Protein AF-A0A6V7HTA4-F1 (afdb_monomer_lite)

Structure (mmCIF, N/CA/C/O backbone):
data_AF-A0A6V7HTA4-F1
#
_entry.id   AF-A0A6V7HTA4-F1
#
loop_
_atom_site.group_PDB
_atom_site.id
_atom_site.type_symbol
_atom_site.label_atom_id
_atom_site.label_alt_id
_atom_site.label_comp_id
_atom_site.label_asym_id
_atom_site.label_entity_id
_atom_site.label_seq_id
_atom_site.pdbx_PDB_ins_code
_atom_site.Cartn_x
_atom_site.Cartn_y
_atom_site.Cartn_z
_atom_site.occupancy
_atom_site.B_iso_or_equiv
_atom_site.auth_seq_id
_atom_site.auth_comp_id
_atom_site.auth_asym_id
_atom_site.auth_atom_id
_atom_site.pdbx_PDB_model_num
ATOM 1 N N . GLY A 1 1 ? 41.353 13.834 -4.646 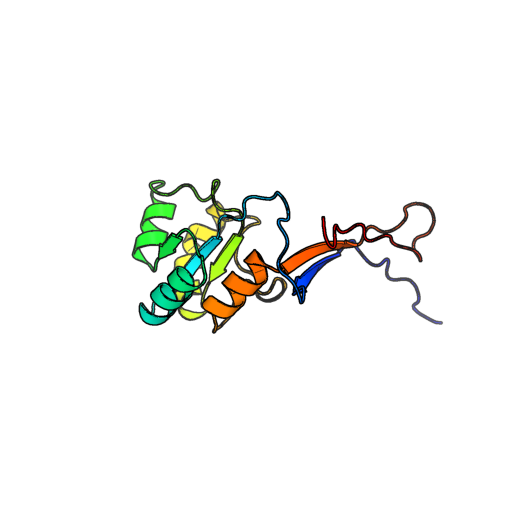1.00 34.53 1 GLY A N 1
ATOM 2 C CA . GLY A 1 1 ? 41.061 12.389 -4.702 1.00 34.53 1 GLY A CA 1
ATOM 3 C C . GLY A 1 1 ? 39.572 12.194 -4.878 1.00 34.53 1 GLY A C 1
ATOM 4 O O . GLY A 1 1 ? 38.827 12.509 -3.959 1.00 34.53 1 GLY A O 1
ATOM 5 N N . ALA A 1 2 ? 39.137 11.777 -6.068 1.00 38.72 2 ALA A N 1
ATOM 6 C CA . ALA A 1 2 ? 37.728 11.577 -6.399 1.00 38.72 2 ALA A CA 1
ATOM 7 C C . ALA A 1 2 ? 37.186 10.317 -5.700 1.00 38.72 2 ALA A C 1
ATOM 9 O O . ALA A 1 2 ? 37.732 9.227 -5.860 1.00 38.72 2 ALA A O 1
ATOM 10 N N . LYS A 1 3 ? 36.125 10.471 -4.898 1.00 45.03 3 LYS A N 1
ATOM 11 C CA . LYS A 1 3 ? 35.362 9.363 -4.301 1.00 45.03 3 LYS A CA 1
ATOM 12 C C . LYS A 1 3 ? 34.455 8.762 -5.376 1.00 45.03 3 LYS A C 1
ATOM 14 O O . LYS A 1 3 ? 33.272 9.085 -5.420 1.00 45.03 3 LYS A O 1
ATOM 19 N N . GLU A 1 4 ? 34.994 7.926 -6.255 1.00 49.03 4 GLU A N 1
ATOM 20 C CA . GLU A 1 4 ? 34.226 7.380 -7.377 1.00 49.03 4 GLU A CA 1
ATOM 21 C C . GLU A 1 4 ? 34.237 5.848 -7.376 1.00 49.03 4 GLU A C 1
ATOM 23 O O . GLU A 1 4 ? 35.245 5.217 -7.683 1.00 49.03 4 GLU A O 1
ATOM 28 N N . ASN A 1 5 ? 33.102 5.288 -6.938 1.00 45.50 5 ASN A N 1
ATOM 29 C CA . ASN A 1 5 ? 32.506 3.978 -7.256 1.00 45.50 5 ASN A CA 1
ATOM 30 C C . ASN A 1 5 ? 31.742 3.452 -6.036 1.00 45.50 5 ASN A C 1
ATOM 32 O O . ASN A 1 5 ? 32.107 2.458 -5.412 1.00 45.50 5 ASN A O 1
ATOM 36 N N . LYS A 1 6 ? 30.638 4.126 -5.695 1.00 45.78 6 LYS A N 1
ATOM 37 C CA . LYS A 1 6 ? 29.582 3.484 -4.912 1.00 45.78 6 LYS A CA 1
ATOM 38 C C . LYS A 1 6 ? 28.893 2.516 -5.873 1.00 45.78 6 LYS A C 1
ATOM 40 O O . LYS A 1 6 ? 28.195 2.961 -6.780 1.00 45.78 6 LYS A O 1
ATOM 45 N N . THR A 1 7 ? 29.170 1.221 -5.735 1.00 51.75 7 THR A N 1
ATOM 46 C CA . THR A 1 7 ? 28.455 0.145 -6.433 1.00 51.75 7 THR A CA 1
ATOM 47 C C . THR A 1 7 ? 26.959 0.410 -6.333 1.00 51.75 7 THR A C 1
ATOM 49 O O . THR A 1 7 ? 26.424 0.537 -5.232 1.00 51.75 7 THR A O 1
ATOM 52 N N . VAL A 1 8 ? 26.304 0.575 -7.480 1.00 57.66 8 VAL A N 1
ATOM 53 C CA . VAL A 1 8 ? 24.872 0.864 -7.527 1.00 57.66 8 VAL A CA 1
ATOM 54 C C . VAL A 1 8 ? 24.162 -0.430 -7.160 1.00 57.66 8 VAL A C 1
ATOM 56 O O . VAL A 1 8 ? 24.176 -1.364 -7.945 1.00 57.66 8 VAL A O 1
ATOM 59 N N . GLU A 1 9 ? 23.627 -0.548 -5.949 1.00 58.81 9 GLU A N 1
ATOM 60 C CA . GLU A 1 9 ? 22.912 -1.762 -5.546 1.00 58.81 9 GLU A CA 1
ATOM 61 C C . GLU A 1 9 ? 21.690 -2.000 -6.442 1.00 58.81 9 GLU A C 1
ATOM 63 O O . GLU A 1 9 ? 21.100 -1.055 -6.979 1.00 58.81 9 GLU A O 1
ATOM 68 N N . ALA A 1 10 ? 21.307 -3.271 -6.600 1.00 61.75 10 ALA A N 1
ATOM 69 C CA . ALA A 1 10 ? 20.118 -3.633 -7.357 1.00 61.75 10 ALA A CA 1
ATOM 70 C C . ALA A 1 10 ? 18.903 -2.897 -6.777 1.00 61.75 10 ALA A C 1
ATOM 72 O O . ALA A 1 10 ? 18.577 -3.040 -5.597 1.00 61.75 10 ALA A O 1
ATOM 73 N N . PHE A 1 11 ? 18.249 -2.081 -7.602 1.00 66.06 11 PHE A N 1
ATOM 74 C CA . PHE A 1 11 ? 17.100 -1.296 -7.180 1.00 66.06 11 PHE A CA 1
ATOM 75 C C . PHE A 1 11 ? 15.847 -1.742 -7.921 1.00 66.06 11 PHE A C 1
ATOM 77 O O . PHE A 1 11 ? 15.859 -2.013 -9.124 1.00 66.06 11 PHE A O 1
ATOM 84 N N . HIS A 1 12 ? 14.747 -1.781 -7.177 1.00 66.12 12 HIS A N 1
ATOM 85 C CA . HIS A 1 12 ? 13.417 -2.025 -7.709 1.00 66.12 12 HIS A CA 1
ATOM 86 C C . HIS A 1 12 ? 12.704 -0.686 -7.836 1.00 66.12 12 HIS A C 1
ATOM 88 O O . HIS A 1 12 ? 12.591 0.064 -6.863 1.00 66.12 12 HIS A O 1
ATOM 94 N N . ARG A 1 13 ? 12.220 -0.376 -9.032 1.00 68.81 13 ARG A N 1
ATOM 95 C CA . ARG A 1 13 ? 11.390 0.803 -9.276 1.00 68.81 13 ARG A CA 1
ATOM 96 C C . ARG A 1 13 ? 10.188 0.420 -10.122 1.00 68.81 13 ARG A C 1
ATOM 98 O O . ARG A 1 13 ? 10.106 -0.681 -10.658 1.00 68.81 13 ARG A O 1
ATOM 105 N N . GLN A 1 14 ? 9.230 1.333 -10.179 1.00 69.50 14 GLN A N 1
ATOM 106 C CA . GLN A 1 14 ? 7.970 1.125 -10.866 1.00 69.50 14 GLN A CA 1
ATOM 107 C C . GLN A 1 14 ? 7.692 2.309 -11.784 1.00 69.50 14 GLN A C 1
ATOM 109 O O . GLN A 1 14 ? 7.618 3.457 -11.327 1.00 69.50 14 GLN A O 1
ATOM 114 N N . VAL A 1 15 ? 7.552 2.011 -13.072 1.00 73.75 15 VAL A N 1
ATOM 115 C CA . VAL A 1 15 ? 7.193 2.975 -14.116 1.00 73.75 15 VAL A CA 1
ATOM 116 C C . VAL A 1 15 ? 5.747 2.731 -14.514 1.00 73.75 15 VAL A C 1
ATOM 118 O O . VAL A 1 15 ? 5.318 1.587 -14.648 1.00 73.75 15 VAL A O 1
ATOM 121 N N . GLU A 1 16 ? 4.995 3.817 -14.648 1.00 69.00 16 GLU A N 1
ATOM 122 C CA . GLU A 1 16 ? 3.651 3.790 -15.213 1.00 69.00 16 GLU A CA 1
ATOM 123 C C . GLU A 1 16 ? 3.769 3.691 -16.734 1.00 69.00 16 GLU A C 1
ATOM 125 O O . GLU A 1 16 ? 4.490 4.478 -17.350 1.00 69.00 16 GLU A O 1
ATOM 130 N N . MET A 1 17 ? 3.107 2.700 -17.328 1.00 68.06 17 MET A N 1
ATOM 131 C CA . MET A 1 17 ? 3.090 2.546 -18.777 1.00 68.06 17 MET A CA 1
ATOM 132 C C . MET A 1 17 ? 1.928 3.328 -19.397 1.00 68.06 17 MET A C 1
ATOM 134 O O . MET A 1 17 ? 0.834 3.343 -18.832 1.00 68.06 17 MET A O 1
ATOM 138 N N . PRO A 1 18 ? 2.121 3.923 -20.588 1.00 69.06 18 PRO A N 1
ATOM 139 C CA . PRO A 1 18 ? 1.069 4.665 -21.280 1.00 69.06 18 PRO A CA 1
ATOM 140 C C . PRO A 1 18 ? -0.058 3.764 -21.804 1.00 69.06 18 PRO A C 1
ATOM 142 O O . PRO A 1 18 ? -1.159 4.250 -22.050 1.00 69.06 18 PRO A O 1
ATOM 145 N N . ARG A 1 19 ? 0.194 2.459 -21.987 1.00 69.94 19 ARG A N 1
ATOM 146 C CA . ARG A 1 19 ? -0.826 1.473 -22.361 1.00 69.94 19 ARG A CA 1
ATOM 147 C C . ARG A 1 19 ? -0.824 0.305 -21.375 1.00 69.94 19 ARG A C 1
ATOM 149 O O . ARG A 1 19 ? 0.244 -0.271 -21.155 1.00 69.94 19 ARG A O 1
ATOM 156 N N . PRO A 1 20 ? -1.986 -0.065 -20.808 1.00 66.56 20 PRO A N 1
ATOM 157 C CA . PRO A 1 20 ? -2.096 -1.278 -20.017 1.00 66.56 20 PRO A CA 1
ATOM 158 C C . PRO A 1 20 ? -1.933 -2.483 -20.947 1.00 66.56 20 PRO A C 1
ATOM 160 O O . PRO A 1 20 ? -2.559 -2.551 -22.004 1.00 66.56 20 PRO A O 1
ATOM 163 N N . PHE A 1 21 ? -1.093 -3.434 -20.560 1.00 69.88 21 PHE A N 1
ATOM 164 C CA . PHE A 1 21 ? -1.035 -4.742 -21.200 1.00 69.88 21 PHE A CA 1
ATOM 165 C C . PHE A 1 21 ? -1.020 -5.812 -20.117 1.00 69.88 21 PHE A C 1
ATOM 167 O O . PHE A 1 21 ? -0.623 -5.553 -18.982 1.00 69.88 21 PHE A O 1
ATOM 174 N N . ASP A 1 22 ? -1.480 -7.007 -20.464 1.00 64.12 22 ASP A N 1
ATOM 175 C CA . ASP A 1 22 ? -1.535 -8.110 -19.518 1.00 64.12 22 ASP A CA 1
ATOM 176 C C . ASP A 1 22 ? -0.116 -8.572 -19.158 1.00 64.12 22 ASP A C 1
ATOM 178 O O . ASP A 1 22 ? 0.607 -9.137 -19.981 1.00 64.12 22 ASP A O 1
ATOM 182 N N . HIS A 1 23 ? 0.290 -8.290 -17.921 1.00 66.25 23 HIS A N 1
ATOM 183 C CA . HIS A 1 23 ? 1.598 -8.659 -17.391 1.00 66.25 23 HIS A CA 1
ATOM 184 C C . HIS A 1 23 ? 1.678 -10.146 -17.001 1.00 66.25 23 HIS A C 1
ATOM 186 O O . HIS A 1 23 ? 2.749 -10.601 -16.609 1.00 66.25 23 HIS A O 1
ATOM 192 N N . GLY A 1 24 ? 0.568 -10.899 -17.063 1.00 63.06 24 GLY A N 1
ATOM 193 C CA . GLY A 1 24 ? 0.510 -12.311 -16.666 1.00 63.06 24 GLY A CA 1
ATOM 194 C C . GLY A 1 24 ? 0.680 -12.557 -15.160 1.00 63.06 24 GLY A C 1
ATOM 195 O O . GLY A 1 24 ? 0.675 -13.703 -14.718 1.00 63.06 24 GLY A O 1
ATOM 196 N N . GLU A 1 25 ? 0.818 -11.498 -14.358 1.00 66.81 25 GLU A N 1
ATOM 197 C CA . GLU A 1 25 ? 0.933 -11.559 -12.903 1.00 66.81 25 GLU A CA 1
ATOM 198 C C . GLU A 1 25 ? -0.388 -11.154 -12.246 1.00 66.81 25 GLU A C 1
ATOM 200 O O . GLU A 1 25 ? -0.876 -10.036 -12.435 1.00 66.81 25 GLU A O 1
ATOM 205 N N . ARG A 1 26 ? -0.942 -12.028 -11.398 1.00 67.88 26 ARG A N 1
ATOM 206 C CA . ARG A 1 26 ? -2.088 -11.676 -10.553 1.00 67.88 26 ARG A CA 1
ATOM 207 C C . ARG A 1 26 ? -1.637 -10.697 -9.468 1.00 67.88 26 ARG A C 1
ATOM 209 O O . ARG A 1 26 ? -0.914 -11.061 -8.542 1.00 67.88 26 ARG A O 1
ATOM 216 N N . ARG A 1 27 ? -2.078 -9.443 -9.570 1.00 77.94 27 ARG A N 1
ATOM 217 C CA . ARG A 1 27 ? -1.769 -8.383 -8.600 1.00 77.94 27 ARG A CA 1
ATOM 218 C C . ARG A 1 27 ? -2.958 -8.143 -7.683 1.00 77.94 27 ARG A C 1
ATOM 220 O O . ARG A 1 27 ? -3.743 -7.229 -7.899 1.00 77.94 27 ARG A O 1
ATOM 227 N N . ALA A 1 28 ? -3.063 -8.968 -6.649 1.00 84.94 28 ALA A N 1
ATOM 228 C CA . ALA A 1 28 ? -4.014 -8.763 -5.565 1.00 84.94 28 ALA A CA 1
ATOM 229 C C . ALA A 1 28 ? -3.567 -7.570 -4.704 1.00 84.94 28 ALA A C 1
ATOM 231 O O . ALA A 1 28 ? -2.474 -7.593 -4.121 1.00 84.94 28 ALA A O 1
ATOM 232 N N . ILE A 1 29 ? -4.382 -6.513 -4.660 1.00 88.56 29 ILE A N 1
ATOM 233 C CA . ILE A 1 29 ? -4.081 -5.274 -3.935 1.00 88.56 29 ILE A CA 1
ATOM 234 C C . ILE A 1 29 ? -5.055 -5.102 -2.779 1.00 88.56 29 ILE A C 1
ATOM 236 O O . ILE A 1 29 ? -6.267 -5.167 -2.971 1.00 88.56 29 ILE A O 1
ATOM 240 N N . ILE A 1 30 ? -4.509 -4.810 -1.603 1.00 90.25 30 ILE A N 1
ATOM 241 C CA . ILE A 1 30 ? -5.272 -4.455 -0.409 1.00 90.25 30 ILE A CA 1
ATOM 242 C C . ILE A 1 30 ? -5.033 -2.990 -0.047 1.00 90.25 30 ILE A C 1
ATOM 244 O O . ILE A 1 30 ? -3.886 -2.534 -0.044 1.00 90.25 30 ILE A O 1
ATOM 248 N N . ALA A 1 31 ? -6.101 -2.249 0.239 1.00 91.06 31 ALA A N 1
ATOM 249 C CA . ALA A 1 31 ? -6.041 -0.834 0.583 1.00 91.06 31 ALA A CA 1
ATOM 250 C C . ALA A 1 31 ? -6.536 -0.554 2.003 1.00 91.06 31 ALA A C 1
ATOM 252 O O . ALA A 1 31 ? -7.594 -1.039 2.404 1.00 91.06 31 ALA A O 1
ATOM 253 N N . PHE A 1 32 ? -5.785 0.275 2.730 1.00 91.31 32 PHE A N 1
ATOM 254 C CA . PHE A 1 32 ? -6.098 0.679 4.095 1.00 91.31 32 PHE A CA 1
ATOM 255 C C . PHE A 1 32 ? -6.285 2.191 4.220 1.00 91.31 32 PHE A C 1
ATOM 257 O O . PHE A 1 32 ? -5.393 2.963 3.866 1.00 91.31 32 PHE A O 1
ATOM 264 N N . SER A 1 33 ? -7.410 2.614 4.790 1.00 91.75 33 SER A N 1
ATOM 265 C CA . SER A 1 33 ? -7.640 3.985 5.266 1.00 91.75 33 SER A CA 1
ATOM 266 C C . SER A 1 33 ? -8.711 4.001 6.346 1.00 91.75 33 SER A C 1
ATOM 268 O O . SER A 1 33 ? -9.553 3.106 6.408 1.00 91.75 33 SER A O 1
ATOM 270 N N . LYS A 1 34 ? -8.714 5.037 7.187 1.00 88.69 34 LYS A N 1
ATOM 271 C CA . LYS A 1 34 ? -9.785 5.265 8.165 1.00 88.69 34 LYS A CA 1
ATOM 272 C C . LYS A 1 34 ? -10.996 5.934 7.516 1.00 88.69 34 LYS A C 1
ATOM 274 O O . LYS A 1 34 ? -12.125 5.673 7.919 1.00 88.69 34 LYS A O 1
ATOM 279 N N . THR A 1 35 ? -10.773 6.771 6.502 1.00 89.31 35 THR A N 1
ATOM 280 C CA . THR A 1 35 ? -11.851 7.459 5.779 1.00 89.31 35 THR A CA 1
ATOM 281 C C . THR A 1 35 ? -12.551 6.516 4.791 1.00 89.31 35 THR A C 1
ATOM 283 O O . THR A 1 35 ? -11.873 5.944 3.928 1.00 89.31 35 THR A O 1
ATOM 286 N N . PRO A 1 36 ? -13.890 6.388 4.845 1.00 87.38 36 PRO A N 1
ATOM 287 C CA . PRO A 1 36 ? -14.646 5.505 3.956 1.00 87.38 36 PRO A CA 1
ATOM 288 C C . PRO A 1 36 ? -14.620 5.960 2.490 1.00 87.38 36 PRO A C 1
ATOM 290 O O . PRO A 1 36 ? -14.628 5.126 1.591 1.00 87.38 36 PRO A O 1
ATOM 293 N N . GLU A 1 37 ? -14.516 7.265 2.230 1.00 89.00 37 GLU A N 1
ATOM 294 C CA . GLU A 1 37 ? -14.416 7.807 0.868 1.00 89.00 37 GLU A CA 1
ATOM 295 C C . GLU A 1 37 ? -13.163 7.304 0.140 1.00 89.00 37 GLU A C 1
ATOM 297 O O . GLU A 1 37 ? -13.226 6.894 -1.019 1.00 89.00 37 GLU A O 1
ATOM 302 N N . PHE A 1 38 ? -12.018 7.263 0.829 1.00 87.94 38 PHE A N 1
ATOM 303 C CA . PHE A 1 38 ? -10.782 6.740 0.248 1.00 87.94 38 PHE A CA 1
ATOM 304 C C . PHE A 1 38 ? -10.857 5.230 -0.006 1.00 87.94 38 PHE A C 1
ATOM 306 O O . PHE A 1 38 ? -10.293 4.759 -0.997 1.00 87.94 38 PHE A O 1
ATOM 313 N N . LEU A 1 39 ? -11.586 4.482 0.832 1.00 88.75 39 LEU A N 1
ATOM 314 C CA . LEU A 1 39 ? -11.843 3.055 0.612 1.00 88.75 39 LEU A CA 1
ATOM 315 C C . LEU A 1 39 ? -12.704 2.836 -0.636 1.00 88.75 39 LEU A C 1
ATOM 317 O O . LEU A 1 39 ? -12.357 2.002 -1.470 1.00 88.75 39 LEU A O 1
ATOM 321 N N . ASP A 1 40 ? -13.780 3.608 -0.808 1.00 90.06 40 ASP A N 1
ATOM 322 C CA . ASP A 1 40 ? -14.645 3.518 -1.991 1.00 90.06 40 ASP A CA 1
ATOM 323 C C . ASP A 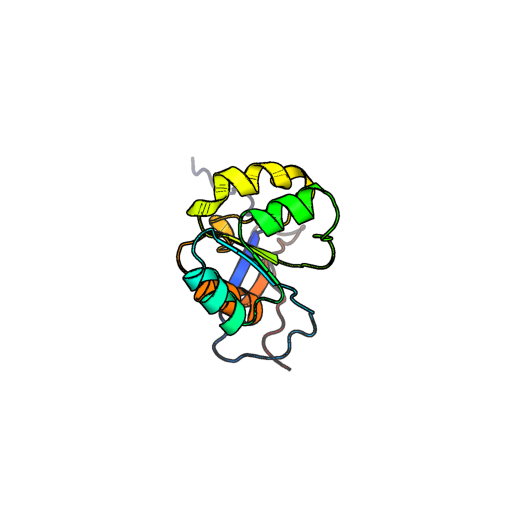1 40 ? -13.871 3.839 -3.280 1.00 90.06 40 ASP A C 1
ATOM 325 O O . ASP A 1 40 ? -13.942 3.101 -4.267 1.00 90.06 40 ASP A O 1
ATOM 329 N N . LEU A 1 41 ? -13.039 4.883 -3.247 1.00 89.31 41 LEU A N 1
ATOM 330 C CA . LEU A 1 41 ? -12.161 5.241 -4.359 1.00 89.31 41 LEU A CA 1
ATOM 331 C C . LEU A 1 41 ? -11.130 4.146 -4.672 1.00 89.31 41 LEU A C 1
ATOM 333 O O . LEU A 1 41 ? -10.876 3.863 -5.845 1.00 89.31 41 LEU A O 1
ATOM 337 N N . ALA A 1 42 ? -10.541 3.516 -3.653 1.00 88.50 42 ALA A N 1
ATOM 338 C CA . ALA A 1 42 ? -9.608 2.406 -3.832 1.00 88.50 42 ALA A CA 1
ATOM 339 C C . ALA A 1 42 ? -10.299 1.172 -4.431 1.00 88.50 42 ALA A C 1
ATOM 341 O O . ALA A 1 42 ? -9.764 0.548 -5.349 1.00 88.50 42 ALA A O 1
ATOM 342 N N . ARG A 1 43 ? -11.516 0.863 -3.972 1.00 89.94 43 ARG A N 1
ATOM 343 C CA . ARG A 1 43 ? -12.336 -0.237 -4.489 1.00 89.94 43 ARG A CA 1
ATOM 344 C C . ARG A 1 43 ? -12.695 -0.009 -5.956 1.00 89.94 43 ARG A C 1
ATOM 346 O O . ARG A 1 43 ? -12.472 -0.884 -6.785 1.00 89.94 43 ARG A O 1
ATOM 353 N N . LYS A 1 44 ? -13.148 1.200 -6.306 1.00 88.38 44 LYS A N 1
ATOM 354 C CA . LYS A 1 44 ? -13.417 1.610 -7.699 1.00 88.38 44 LYS A CA 1
ATOM 355 C C . LYS A 1 44 ? -12.167 1.602 -8.578 1.00 88.38 44 LYS A C 1
ATOM 357 O O . LYS A 1 44 ? -12.269 1.406 -9.785 1.00 88.38 44 LYS A O 1
ATOM 362 N N . ALA A 1 45 ? -10.991 1.823 -7.996 1.00 85.75 45 ALA A N 1
ATOM 363 C CA . ALA A 1 45 ? -9.721 1.774 -8.710 1.00 85.75 45 ALA A CA 1
ATOM 364 C C . ALA A 1 45 ? -9.225 0.346 -9.001 1.00 85.75 45 ALA A C 1
ATOM 366 O O . ALA A 1 45 ? -8.268 0.213 -9.762 1.00 85.75 45 ALA A O 1
ATOM 367 N N . GLY A 1 46 ? -9.855 -0.689 -8.431 1.00 83.50 46 GLY A N 1
ATOM 368 C CA . GLY A 1 46 ? -9.485 -2.092 -8.636 1.00 83.50 46 GLY A CA 1
ATOM 369 C C . GLY A 1 46 ? -8.699 -2.718 -7.482 1.00 83.50 46 GLY A C 1
ATOM 370 O O . GLY A 1 46 ? -7.987 -3.696 -7.698 1.00 83.50 46 GLY A O 1
ATOM 371 N N . ALA A 1 47 ? -8.788 -2.168 -6.266 1.00 87.81 47 ALA A N 1
ATOM 372 C CA . ALA A 1 47 ? -8.326 -2.881 -5.077 1.00 87.81 47 ALA A CA 1
ATOM 373 C C . ALA A 1 47 ? -9.234 -4.096 -4.822 1.00 87.81 47 ALA A C 1
ATOM 375 O O . ALA A 1 47 ? -10.458 -3.974 -4.856 1.00 87.81 47 ALA A O 1
ATOM 376 N N . GLU A 1 48 ? -8.634 -5.256 -4.559 1.00 88.62 48 GLU A N 1
ATOM 377 C CA . GLU A 1 48 ? -9.362 -6.506 -4.304 1.00 88.62 48 GLU A CA 1
ATOM 378 C C . GLU A 1 48 ? -10.000 -6.495 -2.911 1.00 88.62 48 GLU A C 1
ATOM 380 O O . GLU A 1 48 ? -11.122 -6.964 -2.734 1.00 88.62 48 GLU A O 1
ATOM 385 N N . LEU A 1 49 ? -9.320 -5.880 -1.938 1.00 89.00 49 LEU A N 1
ATOM 386 C CA . LEU A 1 49 ? -9.838 -5.696 -0.590 1.00 89.00 49 LEU A CA 1
ATOM 387 C C . LEU A 1 49 ? -9.558 -4.279 -0.088 1.00 89.00 49 LEU A C 1
ATOM 389 O O . LEU A 1 49 ? -8.470 -3.736 -0.270 1.00 89.00 49 LEU A O 1
ATOM 393 N N . THR A 1 50 ? -10.541 -3.676 0.568 1.00 90.25 50 THR A N 1
ATOM 394 C CA . THR A 1 50 ? -10.430 -2.340 1.160 1.00 90.25 50 THR A CA 1
ATOM 395 C C . THR A 1 50 ? -10.952 -2.392 2.582 1.00 90.25 50 THR A C 1
ATOM 397 O O . THR A 1 50 ? -12.068 -2.867 2.789 1.00 90.25 50 THR A O 1
ATOM 400 N N . GLY A 1 51 ? -10.196 -1.891 3.553 1.00 88.75 51 GLY A N 1
ATOM 401 C CA . GLY A 1 51 ? -10.665 -1.870 4.932 1.00 88.75 51 GLY A CA 1
ATOM 402 C C . GLY A 1 51 ? -9.936 -0.884 5.825 1.00 88.75 51 GLY A C 1
ATOM 403 O O . GLY A 1 51 ? -8.814 -0.472 5.551 1.00 88.75 51 GLY A O 1
ATOM 404 N N . GLY A 1 52 ? -10.608 -0.495 6.901 1.00 89.12 52 GLY A N 1
ATOM 405 C CA . GLY A 1 52 ? -10.042 0.364 7.931 1.00 89.12 52 GLY A CA 1
ATOM 406 C C . GLY A 1 52 ? -9.477 -0.438 9.097 1.00 89.12 52 GLY A C 1
ATOM 407 O O . GLY A 1 52 ? -8.830 -1.471 8.928 1.00 89.12 52 GLY A O 1
ATOM 408 N N . THR A 1 53 ? -9.747 0.048 10.303 1.00 88.38 53 THR A N 1
ATOM 409 C CA . THR A 1 53 ? -9.284 -0.550 11.563 1.00 88.38 53 THR A CA 1
ATOM 410 C C . THR A 1 53 ? -9.865 -1.940 11.809 1.00 88.38 53 THR A C 1
ATOM 412 O O . THR A 1 53 ? -9.166 -2.820 12.300 1.00 88.38 53 THR A O 1
ATOM 415 N N . GLU A 1 54 ? -11.110 -2.175 11.396 1.00 88.38 54 GLU A N 1
ATOM 416 C CA . GLU A 1 54 ? -11.780 -3.475 11.526 1.00 88.38 54 GLU A CA 1
ATOM 417 C C . GLU A 1 54 ? -11.044 -4.573 10.746 1.00 88.38 54 GLU A C 1
ATOM 419 O O . GLU A 1 54 ? -10.770 -5.655 11.263 1.00 88.38 54 GLU A O 1
ATOM 424 N N . LEU A 1 55 ? -10.607 -4.253 9.527 1.00 87.69 55 LEU A N 1
ATOM 425 C CA . LEU A 1 55 ? -9.884 -5.194 8.681 1.00 87.69 55 LEU A CA 1
ATOM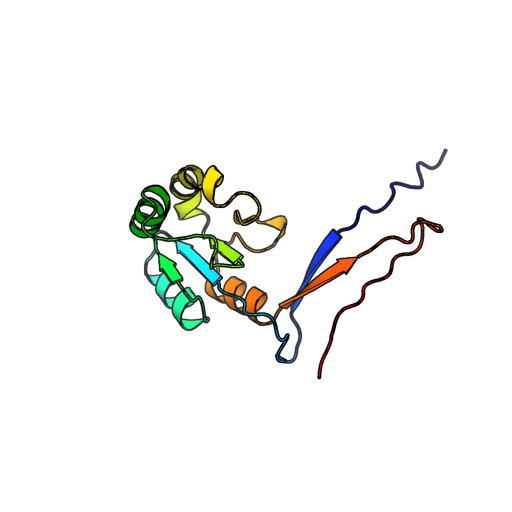 426 C C . LEU A 1 55 ? -8.474 -5.482 9.218 1.00 87.69 55 LEU A C 1
ATOM 428 O O . LEU A 1 55 ? -7.976 -6.599 9.109 1.00 87.69 55 LEU A O 1
ATOM 432 N N . ILE A 1 56 ? -7.844 -4.495 9.859 1.00 87.25 56 ILE A N 1
ATOM 433 C CA . ILE A 1 56 ? -6.567 -4.674 10.564 1.00 87.25 56 ILE A CA 1
ATOM 434 C C . ILE A 1 56 ? -6.729 -5.651 11.733 1.00 87.25 56 ILE A C 1
ATOM 436 O O . ILE A 1 56 ? -5.899 -6.547 11.887 1.00 87.25 56 ILE A O 1
ATOM 440 N N . GLN A 1 57 ? -7.810 -5.543 12.509 1.00 88.19 57 GLN A N 1
ATOM 441 C CA . GLN A 1 57 ? -8.111 -6.487 13.591 1.00 88.19 57 GLN A CA 1
ATOM 442 C C . GLN A 1 57 ? -8.408 -7.898 13.061 1.00 88.19 57 GLN A C 1
ATOM 444 O O . GLN A 1 57 ? -7.950 -8.887 13.635 1.00 88.19 57 GLN A O 1
ATOM 449 N N . GLN A 1 58 ? -9.113 -8.020 11.933 1.00 86.94 58 GLN A N 1
ATOM 450 C CA . GLN A 1 58 ? -9.338 -9.312 11.275 1.00 86.94 58 GLN A CA 1
ATOM 451 C C . GLN A 1 58 ? -8.031 -9.955 10.789 1.00 86.94 58 GLN A C 1
ATOM 453 O O . GLN A 1 58 ? -7.833 -11.156 10.957 1.00 86.94 58 GLN A O 1
ATOM 458 N N . ILE A 1 59 ? -7.101 -9.164 10.248 1.00 86.75 59 ILE A N 1
ATOM 459 C CA . ILE A 1 59 ? -5.756 -9.640 9.889 1.00 86.75 59 ILE A CA 1
ATOM 460 C C . ILE A 1 59 ? -4.985 -10.069 11.141 1.00 86.75 59 ILE A C 1
ATOM 462 O O . ILE A 1 59 ? -4.343 -11.116 11.145 1.00 86.75 59 ILE A O 1
ATOM 466 N N . GLN A 1 60 ? -5.058 -9.284 12.215 1.00 84.50 60 GLN A N 1
ATOM 467 C CA . GLN A 1 60 ? -4.369 -9.576 13.470 1.00 84.50 60 GLN A CA 1
ATOM 468 C C . GLN A 1 60 ? -4.875 -10.866 14.131 1.00 84.50 60 GLN A C 1
ATOM 470 O O . GLN A 1 60 ? -4.081 -11.623 14.684 1.00 84.50 60 GLN A O 1
ATOM 475 N N . THR A 1 61 ? -6.181 -11.126 14.055 1.00 84.94 61 THR A N 1
ATOM 476 C CA . THR A 1 61 ? -6.818 -12.346 14.579 1.00 84.94 61 THR A CA 1
ATOM 477 C C . THR A 1 61 ? -6.679 -13.551 13.645 1.00 84.94 61 THR A C 1
ATOM 479 O O . THR A 1 61 ? -7.046 -14.657 14.032 1.00 84.94 61 THR A O 1
ATOM 482 N N . GLY A 1 62 ? -6.130 -13.366 12.440 1.00 81.38 62 GLY A N 1
ATOM 483 C CA . GLY A 1 62 ? -5.912 -14.435 11.465 1.00 81.38 62 GLY A CA 1
ATOM 484 C C . GLY A 1 62 ? -7.137 -14.799 10.622 1.00 81.38 62 GLY A C 1
ATOM 485 O O . GLY A 1 62 ? -7.118 -15.824 9.951 1.00 81.38 62 GLY A O 1
ATOM 486 N N . GLN A 1 63 ? -8.192 -13.977 10.623 1.00 79.06 63 GLN A N 1
ATOM 487 C CA . GLN A 1 63 ? -9.356 -14.166 9.744 1.00 79.06 63 GLN A CA 1
ATOM 488 C C . GLN A 1 63 ? -9.034 -13.839 8.279 1.00 79.06 63 GLN A C 1
ATOM 490 O O . GLN A 1 63 ? -9.645 -14.399 7.372 1.00 79.06 63 GLN A O 1
ATOM 495 N N . VAL A 1 64 ? -8.083 -12.927 8.045 1.00 79.44 64 VAL A N 1
ATOM 496 C CA . VAL A 1 64 ? -7.664 -12.504 6.703 1.00 79.44 64 VAL A CA 1
ATOM 497 C C . VAL A 1 64 ? -6.187 -12.822 6.493 1.00 79.44 64 VAL A C 1
ATOM 499 O O . VAL A 1 64 ? -5.308 -12.236 7.131 1.00 79.44 64 VAL A O 1
ATOM 502 N N . SER A 1 65 ? -5.914 -13.710 5.541 1.00 75.50 65 SER A N 1
ATOM 503 C CA . SER A 1 65 ? -4.561 -14.045 5.106 1.00 75.50 65 SER A CA 1
ATOM 504 C C . SER A 1 65 ? -3.973 -12.915 4.260 1.00 75.50 65 SER A C 1
ATOM 506 O O . SER A 1 65 ? -4.480 -12.562 3.199 1.00 75.50 65 SER A O 1
ATOM 508 N N . THR A 1 66 ? -2.857 -12.335 4.709 1.00 72.75 66 THR A N 1
ATOM 509 C CA . THR A 1 66 ? -2.102 -11.321 3.933 1.00 72.75 66 THR A CA 1
ATOM 510 C C . THR A 1 66 ? -1.186 -11.948 2.871 1.00 72.75 66 THR A C 1
ATOM 512 O O . THR A 1 66 ? -0.465 -11.261 2.137 1.00 72.75 66 THR A O 1
ATOM 515 N N . GLU A 1 67 ? -1.198 -13.275 2.783 1.00 73.69 67 GLU A N 1
ATOM 516 C CA . GLU A 1 67 ? -0.388 -14.071 1.867 1.00 73.69 67 GLU A CA 1
ATOM 517 C C . GLU A 1 67 ? -0.917 -13.981 0.435 1.00 73.69 67 GLU A C 1
ATOM 519 O O . GLU A 1 67 ? -0.114 -13.764 -0.477 1.00 73.69 67 GLU A O 1
ATOM 524 N N . ASP A 1 68 ? -2.242 -13.992 0.272 1.00 75.81 68 ASP A N 1
ATOM 525 C CA . ASP A 1 68 ? -2.945 -13.872 -1.010 1.00 75.81 68 ASP A CA 1
ATOM 526 C C . ASP A 1 68 ? -2.737 -12.509 -1.684 1.00 75.81 68 ASP A C 1
ATOM 528 O O . ASP A 1 68 ? -2.728 -12.402 -2.910 1.00 75.81 68 ASP A O 1
ATOM 532 N N . TYR A 1 69 ? -2.501 -11.457 -0.895 1.00 83.69 69 TYR A N 1
ATOM 533 C CA . TYR A 1 69 ? -2.330 -10.098 -1.409 1.00 83.69 69 TYR A CA 1
ATOM 534 C C . TYR A 1 69 ? -0.878 -9.822 -1.781 1.00 83.69 69 TYR A C 1
ATOM 536 O O . TYR A 1 69 ? 0.026 -9.895 -0.950 1.00 83.69 69 TYR A O 1
ATOM 544 N N . HIS A 1 70 ? -0.617 -9.453 -3.032 1.00 79.19 70 HIS A N 1
ATOM 545 C CA . HIS A 1 70 ? 0.740 -9.185 -3.505 1.00 79.19 70 HIS A CA 1
ATOM 546 C C . HIS A 1 70 ? 1.230 -7.774 -3.138 1.00 79.19 70 HIS A C 1
ATOM 548 O O . HIS A 1 70 ? 2.436 -7.524 -3.083 1.00 79.19 70 HIS A O 1
ATOM 554 N N . SER A 1 71 ? 0.332 -6.807 -2.929 1.00 84.38 71 SER A N 1
ATOM 555 C CA . SER A 1 71 ? 0.705 -5.416 -2.635 1.00 84.38 71 SER A CA 1
ATOM 556 C C . SER A 1 71 ? -0.285 -4.745 -1.687 1.00 84.38 71 SER A C 1
ATOM 558 O O . SER A 1 71 ? -1.492 -4.828 -1.887 1.00 84.38 71 SER A O 1
ATOM 560 N N . CYS A 1 72 ? 0.236 -4.052 -0.673 1.00 88.31 72 CYS A N 1
ATOM 561 C CA . CYS A 1 72 ? -0.560 -3.276 0.276 1.00 88.31 72 CYS A CA 1
ATOM 562 C C . CYS A 1 72 ? -0.379 -1.784 0.009 1.00 88.31 72 CYS A C 1
ATOM 564 O O . CYS A 1 72 ? 0.756 -1.316 -0.080 1.00 88.31 72 CYS A O 1
ATOM 566 N N . VAL A 1 73 ? -1.480 -1.045 -0.067 1.00 89.50 73 VAL A N 1
ATOM 567 C CA . VAL A 1 73 ? -1.508 0.420 -0.107 1.00 89.50 73 VAL A CA 1
ATOM 568 C C . VAL A 1 73 ? -2.174 0.950 1.148 1.00 89.50 73 VAL A C 1
ATOM 570 O O . VAL A 1 73 ? -3.170 0.400 1.604 1.00 89.50 73 VAL A O 1
ATOM 573 N N . ALA A 1 74 ? -1.623 2.011 1.723 1.00 90.50 74 ALA A N 1
ATOM 574 C CA . ALA A 1 74 ? -2.194 2.619 2.914 1.00 90.50 74 ALA A CA 1
ATOM 575 C C . ALA A 1 74 ? -2.200 4.140 2.816 1.00 90.50 74 ALA A C 1
ATOM 577 O O . ALA A 1 74 ? -1.330 4.751 2.187 1.00 90.50 74 ALA A O 1
ATOM 578 N N . HIS A 1 75 ? -3.184 4.734 3.474 1.00 90.88 75 HIS A N 1
ATOM 579 C CA . HIS A 1 75 ? -3.225 6.153 3.752 1.00 90.88 75 HIS A CA 1
ATOM 580 C C . HIS A 1 75 ? -2.484 6.437 5.078 1.00 90.88 75 HIS A C 1
ATOM 582 O O . HIS A 1 75 ? -2.486 5.598 5.983 1.00 90.88 75 HIS A O 1
ATOM 588 N N . PRO A 1 76 ? -1.782 7.577 5.228 1.00 88.19 76 PRO A N 1
ATOM 589 C CA . PRO A 1 76 ? -1.016 7.872 6.442 1.00 88.19 76 PRO A CA 1
ATOM 590 C C . PRO A 1 76 ? -1.856 7.973 7.730 1.00 88.19 76 PRO A C 1
ATOM 592 O O . PRO A 1 76 ? -1.304 7.870 8.821 1.00 88.19 76 PRO A O 1
ATOM 595 N N . ASP A 1 77 ? -3.176 8.138 7.624 1.00 89.75 77 ASP A N 1
ATOM 596 C CA . ASP A 1 77 ? -4.108 8.229 8.763 1.00 89.75 77 ASP A CA 1
ATOM 597 C C . ASP A 1 77 ? -4.235 6.928 9.568 1.00 89.75 77 ASP A C 1
ATOM 599 O O . ASP A 1 77 ? -4.534 6.966 10.760 1.00 89.75 77 ASP A O 1
ATOM 603 N N . ILE A 1 78 ? -4.012 5.780 8.927 1.00 89.06 78 ILE A N 1
ATOM 604 C CA . ILE A 1 78 ? -4.187 4.456 9.523 1.00 89.06 78 ILE A CA 1
ATOM 605 C C . ILE A 1 78 ? -2.856 3.810 9.926 1.00 89.06 78 ILE A C 1
ATOM 607 O O . ILE A 1 78 ? -2.826 2.675 10.392 1.00 89.06 78 ILE A O 1
ATOM 611 N N . LEU A 1 79 ? -1.737 4.534 9.804 1.00 84.88 79 LEU A N 1
ATOM 612 C CA . LEU A 1 79 ? -0.398 4.021 10.117 1.00 84.88 79 LEU A CA 1
ATOM 613 C C . LEU A 1 79 ? -0.244 3.535 11.561 1.00 84.88 79 LEU A C 1
ATOM 615 O O . LEU A 1 79 ? 0.442 2.537 11.787 1.00 84.88 79 LEU A O 1
ATOM 619 N N . THR A 1 80 ? -0.873 4.209 12.526 1.00 86.38 80 THR A N 1
ATOM 620 C CA . THR A 1 80 ? -0.828 3.814 13.943 1.00 86.38 80 THR A CA 1
ATOM 621 C C . THR A 1 80 ? -1.381 2.405 14.131 1.00 86.38 80 THR A C 1
ATOM 623 O O . THR A 1 80 ? -0.725 1.548 14.715 1.00 86.38 80 THR A O 1
ATOM 626 N N . GLU A 1 81 ? -2.537 2.136 13.532 1.00 87.12 81 GLU A N 1
ATOM 627 C CA . GLU A 1 81 ? -3.210 0.840 13.605 1.00 87.12 81 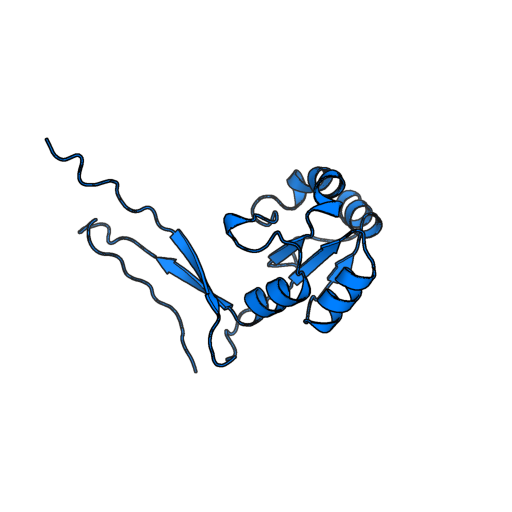GLU A CA 1
ATOM 628 C C . GLU A 1 81 ? -2.463 -0.196 12.760 1.00 87.12 81 GLU A C 1
ATOM 630 O O . GLU A 1 81 ? -2.199 -1.308 13.207 1.00 87.12 81 GLU A O 1
ATOM 635 N N . LEU A 1 82 ? -2.016 0.189 11.561 1.00 84.69 82 LEU A N 1
ATOM 636 C CA . LEU A 1 82 ? -1.270 -0.674 10.643 1.00 84.69 82 LEU A CA 1
ATOM 637 C C . LEU A 1 82 ? 0.090 -1.122 11.214 1.00 84.69 82 LEU A C 1
ATOM 639 O O . LEU A 1 82 ? 0.651 -2.138 10.794 1.00 84.69 82 LEU A O 1
ATOM 643 N N . SER A 1 83 ? 0.633 -0.383 12.183 1.00 83.69 83 SER A N 1
ATOM 644 C CA . SER A 1 83 ? 1.877 -0.742 12.869 1.00 83.69 83 SER A CA 1
ATOM 645 C C . SER A 1 83 ? 1.745 -2.034 13.680 1.00 83.69 83 SER A C 1
ATOM 647 O O . SER A 1 83 ? 2.726 -2.767 13.802 1.00 83.69 83 SER A O 1
ATOM 649 N N . THR A 1 84 ? 0.541 -2.367 14.159 1.00 84.69 84 THR A N 1
ATOM 650 C CA . THR A 1 84 ? 0.267 -3.613 14.902 1.00 84.69 84 THR A CA 1
ATOM 651 C C . THR A 1 84 ? 0.457 -4.859 14.031 1.00 84.69 84 THR A C 1
ATOM 653 O O . THR A 1 84 ? 1.067 -5.839 14.453 1.00 84.69 84 THR A O 1
ATOM 656 N N . ILE A 1 85 ? 0.035 -4.790 12.766 1.00 83.88 85 ILE A N 1
ATOM 657 C CA . ILE A 1 85 ? 0.143 -5.880 11.786 1.00 83.88 85 ILE A CA 1
ATOM 658 C C . ILE A 1 85 ? 1.445 -5.830 10.975 1.00 83.88 85 ILE A C 1
ATOM 660 O O . ILE A 1 85 ? 1.647 -6.637 10.065 1.00 83.88 85 ILE A O 1
ATOM 664 N N . ARG A 1 86 ? 2.383 -4.928 11.303 1.00 81.19 86 ARG A N 1
ATOM 665 C CA . ARG A 1 86 ? 3.690 -4.822 10.626 1.00 81.19 86 ARG A CA 1
ATOM 666 C C . ARG A 1 86 ? 4.455 -6.150 10.623 1.00 81.19 86 ARG A C 1
ATOM 668 O O . ARG A 1 86 ? 5.106 -6.474 9.630 1.00 81.19 86 ARG A O 1
ATOM 675 N N . GLY A 1 87 ? 4.358 -6.923 11.706 1.00 80.19 87 GLY A N 1
ATOM 676 C CA . GLY A 1 87 ? 4.979 -8.247 11.820 1.00 80.19 87 GLY A CA 1
ATOM 677 C C . GLY A 1 87 ? 4.384 -9.296 10.874 1.00 80.19 87 GLY A C 1
ATOM 678 O O . GLY A 1 87 ? 5.115 -10.173 10.416 1.00 80.19 87 GLY A O 1
ATOM 679 N N . LEU A 1 88 ? 3.096 -9.172 10.537 1.00 82.50 88 LEU A N 1
ATOM 680 C CA . LEU A 1 88 ? 2.401 -10.048 9.590 1.00 82.50 88 LEU A CA 1
ATOM 681 C C . LEU A 1 88 ? 2.697 -9.636 8.144 1.00 82.50 88 LEU A C 1
ATOM 683 O O . LEU A 1 88 ? 3.046 -10.475 7.320 1.00 82.50 88 LEU A O 1
ATOM 687 N N . LEU A 1 89 ? 2.665 -8.329 7.854 1.00 77.81 89 LEU A N 1
ATOM 688 C CA . LEU A 1 89 ? 2.924 -7.815 6.506 1.00 77.81 89 LEU A CA 1
ATOM 689 C C . LEU A 1 89 ? 4.401 -7.953 6.087 1.00 77.81 89 LEU A C 1
ATOM 691 O O . LEU A 1 89 ? 4.682 -8.003 4.890 1.00 77.81 89 LEU A O 1
ATOM 695 N N . LYS A 1 90 ? 5.358 -8.035 7.026 1.00 78.00 90 LYS A N 1
ATOM 696 C CA . LYS A 1 90 ? 6.812 -8.193 6.778 1.00 78.00 90 LYS A CA 1
ATOM 697 C C . LYS A 1 90 ? 7.313 -7.319 5.610 1.00 78.00 90 LYS A C 1
ATOM 699 O O . LYS A 1 90 ? 7.322 -6.095 5.707 1.00 78.00 90 LYS A O 1
ATOM 704 N N . LYS A 1 91 ? 7.729 -7.934 4.490 1.00 69.62 91 LYS A N 1
ATOM 705 C CA . LYS A 1 91 ? 8.247 -7.258 3.280 1.00 69.62 91 LYS A CA 1
ATOM 706 C C . LYS A 1 91 ? 7.167 -6.578 2.423 1.00 69.62 91 LYS A C 1
ATOM 708 O O . LYS A 1 91 ? 7.519 -5.816 1.531 1.00 69.62 91 LYS A O 1
ATOM 713 N N . LYS A 1 92 ? 5.883 -6.842 2.677 1.00 75.19 92 LYS A N 1
ATOM 714 C CA . LYS A 1 92 ? 4.734 -6.244 1.977 1.00 75.19 92 LYS A CA 1
ATOM 715 C C . LYS A 1 92 ? 4.214 -4.970 2.658 1.00 75.19 92 LYS A C 1
ATOM 717 O O . LYS A 1 92 ? 3.215 -4.409 2.218 1.00 75.19 92 LYS A O 1
ATOM 722 N N . HIS A 1 93 ? 4.859 -4.512 3.734 1.00 78.88 93 HIS A N 1
ATOM 723 C CA . HIS A 1 93 ? 4.454 -3.300 4.444 1.00 78.88 93 HIS A CA 1
ATOM 724 C C . HIS A 1 93 ? 4.516 -2.061 3.522 1.00 78.88 93 HIS A C 1
ATOM 726 O O . HIS A 1 93 ? 5.495 -1.913 2.780 1.00 78.88 93 HIS A O 1
ATOM 732 N N . PRO A 1 94 ? 3.503 -1.171 3.549 1.00 82.25 94 PRO A N 1
ATOM 733 C CA . PRO A 1 94 ? 3.482 0.018 2.708 1.00 82.25 94 PRO A CA 1
ATOM 734 C C . PRO A 1 94 ? 4.674 0.923 3.019 1.00 82.25 94 PRO A C 1
ATOM 736 O O . PRO A 1 94 ? 5.042 1.144 4.171 1.00 82.25 94 PRO A O 1
ATOM 739 N N . ASN A 1 95 ? 5.305 1.437 1.968 1.00 81.50 95 ASN A N 1
ATOM 740 C CA . ASN A 1 95 ? 6.504 2.245 2.067 1.00 81.50 95 ASN A CA 1
ATOM 741 C C . ASN A 1 95 ? 6.388 3.434 1.105 1.00 81.50 95 ASN A C 1
ATOM 743 O O . ASN A 1 95 ? 6.189 3.228 -0.099 1.00 81.50 95 ASN A O 1
ATOM 747 N N . PRO A 1 96 ? 6.5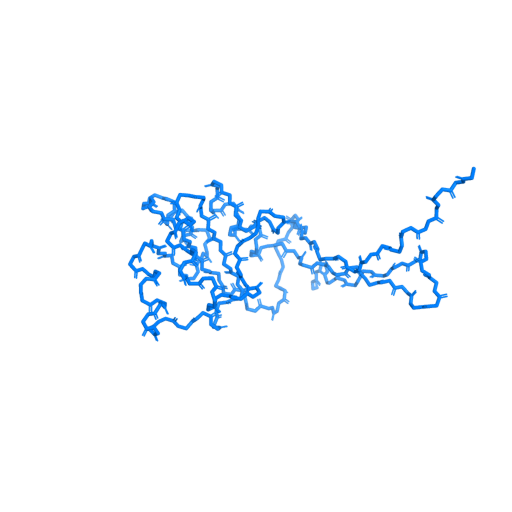71 4.675 1.588 1.00 78.44 96 PRO A N 1
ATOM 748 C CA . PRO A 1 96 ? 6.502 5.856 0.733 1.00 78.44 96 PRO A CA 1
ATOM 749 C C . PRO A 1 96 ? 7.541 5.818 -0.397 1.00 78.44 96 PRO A C 1
ATOM 751 O O . PRO A 1 96 ? 7.259 6.275 -1.500 1.00 78.44 96 PRO A O 1
ATOM 754 N N . LYS A 1 97 ? 8.702 5.172 -0.193 1.00 74.69 97 LYS A N 1
ATOM 755 C CA . LYS A 1 97 ? 9.709 4.983 -1.257 1.00 74.69 97 LYS A CA 1
ATOM 756 C C . LYS A 1 97 ? 9.220 4.105 -2.410 1.00 74.69 97 LYS A C 1
ATOM 758 O O . LYS A 1 97 ? 9.649 4.299 -3.543 1.00 74.69 97 LYS A O 1
ATOM 763 N N . HIS A 1 98 ? 8.337 3.150 -2.128 1.00 73.12 98 HIS A N 1
ATOM 764 C CA . HIS A 1 98 ? 7.736 2.278 -3.138 1.00 73.12 98 HIS A CA 1
ATOM 765 C C . HIS A 1 98 ? 6.452 2.872 -3.734 1.00 73.12 98 HIS A C 1
ATOM 767 O O . HIS A 1 98 ? 5.876 2.277 -4.639 1.00 73.12 98 HIS A O 1
ATOM 773 N N . GLY A 1 99 ? 6.007 4.042 -3.260 1.00 77.62 99 GLY A N 1
ATOM 774 C CA . GLY A 1 99 ? 4.760 4.659 -3.711 1.00 77.62 99 GLY A CA 1
ATOM 775 C C . GLY A 1 99 ? 3.510 3.895 -3.271 1.00 77.62 99 GLY A C 1
ATOM 776 O O . GLY A 1 99 ? 2.482 4.006 -3.929 1.00 77.62 99 GLY A O 1
ATOM 777 N N . THR A 1 100 ? 3.609 3.109 -2.193 1.00 84.56 100 THR A N 1
ATOM 778 C CA . THR A 1 100 ? 2.491 2.363 -1.595 1.00 84.56 100 THR A CA 1
ATOM 779 C C . THR A 1 100 ? 1.926 3.030 -0.335 1.00 84.56 100 THR A C 1
ATOM 781 O O . THR A 1 100 ? 0.999 2.514 0.284 1.00 84.56 100 THR A O 1
ATOM 784 N N . LEU A 1 101 ? 2.470 4.186 0.052 1.00 87.69 101 LEU A N 1
ATOM 785 C CA . LEU A 1 101 ? 1.967 5.026 1.136 1.00 87.69 101 LEU A CA 1
ATOM 786 C C . LEU A 1 101 ? 1.760 6.444 0.602 1.00 87.69 101 LEU A C 1
ATOM 788 O O . LEU A 1 101 ? 2.702 7.037 0.071 1.00 87.69 101 LEU A O 1
ATOM 792 N N . GLY A 1 102 ? 0.557 6.989 0.758 1.00 86.69 102 GLY A N 1
ATOM 793 C CA . GLY A 1 102 ? 0.224 8.313 0.238 1.00 86.69 102 GLY A CA 1
ATOM 794 C C . GLY A 1 102 ? -1.226 8.709 0.493 1.00 86.69 102 GLY A C 1
ATOM 795 O O . GLY A 1 102 ? -1.999 7.936 1.049 1.00 86.69 102 GLY A O 1
ATOM 796 N N . LEU A 1 103 ? -1.579 9.925 0.081 1.00 88.44 103 LEU A N 1
ATOM 797 C CA . LEU A 1 103 ? -2.922 10.484 0.267 1.00 88.44 103 LEU A CA 1
ATOM 798 C C . LEU A 1 103 ? -3.923 9.918 -0.760 1.00 88.44 103 LEU A C 1
ATOM 800 O O . LEU A 1 103 ? -5.064 9.610 -0.436 1.00 88.44 103 LEU A O 1
ATOM 804 N N . ASP A 1 104 ? -3.479 9.698 -1.999 1.00 87.62 104 ASP A N 1
ATOM 805 C CA . ASP A 1 104 ? -4.341 9.240 -3.092 1.00 87.62 104 ASP A CA 1
ATOM 806 C C . ASP A 1 104 ? -4.311 7.715 -3.279 1.00 87.62 104 ASP A C 1
ATOM 808 O O . ASP A 1 104 ? -3.587 7.194 -4.137 1.00 87.62 104 ASP A O 1
ATOM 812 N N . LEU A 1 105 ? -5.137 6.978 -2.523 1.00 88.69 105 LEU A N 1
ATOM 813 C CA . LEU A 1 105 ? -5.239 5.515 -2.659 1.00 88.69 105 LEU A CA 1
ATOM 814 C C . LEU A 1 105 ? -5.578 5.081 -4.090 1.00 88.69 105 LEU A C 1
ATOM 816 O O . LEU A 1 105 ? -4.918 4.203 -4.641 1.00 88.69 105 LEU A O 1
ATOM 820 N N . ALA A 1 106 ? -6.549 5.732 -4.731 1.00 87.69 106 ALA A N 1
ATOM 821 C CA . ALA A 1 106 ? -7.003 5.366 -6.074 1.00 87.69 106 ALA A CA 1
ATOM 822 C C . ALA A 1 106 ? -5.882 5.440 -7.121 1.00 87.69 106 ALA A C 1
ATOM 824 O O . ALA A 1 106 ? -5.733 4.555 -7.966 1.00 87.69 106 ALA A O 1
ATOM 825 N N . LYS A 1 107 ? -5.071 6.501 -7.053 1.00 86.69 107 LYS A N 1
ATOM 826 C CA . LYS A 1 107 ? -3.944 6.706 -7.965 1.00 86.69 107 LYS A CA 1
ATOM 827 C C . LYS A 1 107 ? -2.850 5.674 -7.714 1.00 86.69 107 LYS A C 1
ATOM 829 O O . LYS A 1 107 ? -2.301 5.135 -8.670 1.00 86.69 107 LYS A O 1
ATOM 834 N N . MET A 1 108 ? -2.566 5.359 -6.450 1.00 86.38 108 MET A N 1
ATOM 835 C CA . MET A 1 108 ? -1.588 4.329 -6.097 1.00 86.38 108 MET A CA 1
ATOM 836 C C . MET A 1 108 ? -2.029 2.937 -6.562 1.00 86.38 108 MET A C 1
ATOM 838 O O . MET A 1 108 ? -1.229 2.226 -7.163 1.00 86.38 108 MET A O 1
ATOM 842 N N . VAL A 1 109 ? -3.302 2.575 -6.374 1.00 88.06 109 VAL A N 1
ATOM 843 C CA . VAL A 1 109 ? -3.868 1.305 -6.861 1.00 88.06 109 VAL A CA 1
ATOM 844 C C . VAL A 1 109 ? -3.711 1.196 -8.377 1.00 88.06 109 VAL A C 1
ATOM 846 O O . VAL A 1 109 ? -3.105 0.240 -8.855 1.00 88.06 109 VAL A O 1
ATOM 849 N N . LYS A 1 110 ? -4.148 2.211 -9.137 1.00 85.31 110 LYS A N 1
ATOM 850 C CA . LYS A 1 110 ? -3.986 2.240 -10.603 1.00 85.31 110 LYS A CA 1
ATOM 851 C C . LYS A 1 110 ? -2.527 2.124 -11.024 1.00 85.31 110 LYS A C 1
ATOM 853 O O . LYS A 1 110 ? -2.205 1.376 -11.943 1.00 85.31 110 LYS A O 1
ATOM 858 N N . ARG A 1 111 ? -1.633 2.822 -10.321 1.00 83.38 111 ARG A N 1
ATOM 859 C CA . ARG A 1 111 ? -0.197 2.756 -10.585 1.00 83.38 111 ARG A CA 1
ATOM 860 C C . ARG A 1 111 ? 0.347 1.351 -10.352 1.00 83.38 111 ARG A C 1
ATOM 862 O O . ARG A 1 111 ? 1.206 0.933 -11.111 1.00 83.38 111 ARG A O 1
ATOM 869 N N . ILE A 1 112 ? -0.105 0.622 -9.333 1.00 82.38 112 ILE A N 1
ATOM 870 C CA . ILE A 1 112 ? 0.335 -0.756 -9.038 1.00 82.38 112 ILE A CA 1
ATOM 871 C C . ILE A 1 112 ? -0.256 -1.759 -10.027 1.00 82.38 112 ILE A C 1
ATOM 873 O O . ILE A 1 112 ? 0.447 -2.673 -10.460 1.00 82.38 112 ILE A O 1
ATOM 877 N N . LEU A 1 113 ? -1.506 -1.562 -10.436 1.00 78.94 113 LEU A N 1
ATOM 878 C CA . LEU A 1 113 ? -2.144 -2.391 -11.454 1.00 78.94 113 LEU A CA 1
ATOM 879 C C . LEU A 1 113 ? -1.447 -2.240 -12.810 1.00 78.94 113 LEU A C 1
ATOM 881 O O . LEU A 1 113 ? -1.057 -3.245 -13.392 1.00 78.94 113 LEU A O 1
ATOM 885 N N . HIS A 1 114 ? -1.218 -1.008 -13.272 1.00 75.44 114 HIS A N 1
ATOM 886 C CA . HIS A 1 114 ? -0.665 -0.731 -14.608 1.00 75.44 114 HIS A CA 1
ATOM 887 C C . HIS A 1 114 ? 0.854 -0.533 -14.647 1.00 75.44 114 HIS A C 1
ATOM 889 O O . HIS A 1 114 ? 1.452 -0.426 -15.717 1.00 75.44 114 HIS A O 1
ATOM 895 N N . GLY A 1 115 ? 1.494 -0.385 -13.491 1.00 71.81 115 GLY A N 1
ATOM 896 C CA . GLY A 1 115 ? 2.912 -0.067 -13.413 1.00 71.81 115 GLY A CA 1
ATOM 897 C C . GLY A 1 115 ? 3.763 -1.318 -13.468 1.00 71.81 115 GLY A C 1
ATOM 898 O O . GLY A 1 115 ? 3.429 -2.331 -12.866 1.00 71.81 115 GLY A O 1
ATOM 899 N N . ILE A 1 116 ? 4.903 -1.255 -14.138 1.00 70.50 116 ILE A N 1
ATOM 900 C CA . ILE A 1 116 ? 5.777 -2.419 -14.267 1.00 70.50 116 ILE A CA 1
ATOM 901 C C . ILE A 1 116 ? 6.922 -2.291 -13.283 1.00 70.50 116 ILE A C 1
ATOM 903 O O . ILE A 1 116 ? 7.644 -1.288 -13.277 1.00 70.50 116 ILE A O 1
ATOM 907 N N . LYS A 1 117 ? 7.068 -3.307 -12.427 1.00 67.62 117 LYS A N 1
ATOM 908 C CA . LYS A 1 117 ? 8.226 -3.435 -11.547 1.00 67.62 117 LYS A CA 1
ATOM 909 C C . LYS A 1 117 ? 9.417 -3.837 -12.405 1.00 67.62 117 LYS A C 1
ATOM 911 O O . LYS A 1 117 ? 9.413 -4.900 -13.014 1.00 67.62 117 LYS A O 1
ATOM 916 N N . TYR A 1 118 ? 10.434 -2.992 -12.430 1.00 66.38 118 TYR A N 1
ATOM 917 C CA . TYR A 1 118 ? 11.697 -3.298 -13.077 1.00 66.38 118 TYR A CA 1
ATOM 918 C C . TYR A 1 118 ? 12.793 -3.416 -12.029 1.00 66.38 118 TYR A C 1
ATOM 920 O O . TYR A 1 118 ? 12.880 -2.610 -11.097 1.00 66.38 118 TYR A O 1
ATOM 928 N N . THR A 1 119 ? 13.611 -4.451 -12.182 1.00 68.06 119 THR A N 1
ATOM 929 C CA . THR A 1 119 ? 14.764 -4.702 -11.323 1.00 68.06 119 THR A CA 1
ATOM 930 C C . THR A 1 119 ? 16.011 -4.419 -12.134 1.00 68.06 119 THR A C 1
ATOM 932 O O . THR A 1 119 ? 16.249 -5.072 -13.148 1.00 68.06 119 THR A O 1
ATOM 935 N N . ALA A 1 120 ? 16.791 -3.433 -11.701 1.00 63.84 120 ALA A N 1
ATOM 936 C CA . ALA A 1 120 ? 18.114 -3.205 -12.258 1.00 63.84 120 ALA A CA 1
ATOM 937 C C . ALA A 1 120 ? 19.087 -4.209 -11.647 1.00 63.84 120 ALA A C 1
ATOM 939 O O . ALA A 1 120 ? 19.317 -4.190 -10.439 1.00 63.84 120 ALA A O 1
ATOM 940 N N . VAL A 1 121 ? 19.637 -5.093 -12.477 1.00 70.12 121 VAL A N 1
ATOM 941 C CA . VAL A 1 121 ? 20.648 -6.068 -12.068 1.00 70.12 121 VAL A CA 1
ATOM 942 C C . VAL A 1 121 ? 22.006 -5.573 -12.546 1.00 70.12 121 VAL A C 1
ATOM 944 O O . VAL A 1 121 ? 22.188 -5.268 -13.722 1.00 70.12 121 VAL A O 1
ATOM 947 N N . VAL A 1 122 ? 22.971 -5.476 -11.636 1.00 66.44 122 VAL A N 1
ATOM 948 C CA . VAL A 1 122 ? 24.346 -5.086 -11.975 1.00 66.44 122 VAL A CA 1
ATOM 949 C C . VAL A 1 122 ? 25.088 -6.288 -12.545 1.00 66.44 122 VAL A C 1
ATOM 951 O O . VAL A 1 122 ? 24.962 -7.403 -12.036 1.00 66.44 122 VAL A O 1
ATOM 954 N N . HIS A 1 123 ? 25.905 -6.079 -13.575 1.00 62.41 123 HIS A N 1
ATOM 955 C CA . HIS A 1 123 ? 26.766 -7.133 -14.094 1.00 62.41 123 HIS A CA 1
ATOM 956 C C . HIS A 1 123 ? 27.896 -7.469 -13.111 1.00 62.41 123 HIS A C 1
ATOM 958 O O . HIS A 1 123 ? 28.750 -6.638 -12.813 1.00 62.41 123 HIS A O 1
ATOM 964 N N . LEU A 1 124 ? 27.960 -8.739 -12.694 1.00 60.81 124 LEU A N 1
ATOM 965 C CA . LEU A 1 124 ? 28.963 -9.269 -11.753 1.00 60.81 124 LEU A CA 1
ATOM 966 C C . LEU A 1 124 ? 30.419 -9.030 -12.192 1.00 60.81 124 LEU A C 1
ATOM 968 O O . LEU A 1 124 ? 31.292 -8.850 -11.352 1.00 60.81 124 LEU A O 1
ATOM 972 N N . LYS A 1 125 ? 30.691 -9.028 -13.505 1.00 66.50 125 LYS A N 1
ATOM 973 C CA . LYS A 1 125 ? 32.044 -8.835 -14.064 1.00 66.50 125 LYS A CA 1
ATOM 974 C C . LYS A 1 125 ? 32.371 -7.378 -14.401 1.00 66.50 125 LYS A C 1
ATOM 976 O O . LYS A 1 125 ? 33.535 -7.052 -14.608 1.00 66.50 125 LYS A O 1
ATOM 981 N N . GLN A 1 126 ? 31.363 -6.513 -14.490 1.00 66.75 126 GLN A N 1
ATOM 982 C CA . GLN A 1 126 ? 31.533 -5.109 -14.849 1.00 66.75 126 GLN A CA 1
ATOM 983 C C . GLN A 1 126 ? 30.578 -4.249 -14.008 1.00 66.75 126 GLN A C 1
ATOM 985 O O . GLN A 1 126 ? 29.455 -3.984 -14.434 1.00 66.75 126 GLN A O 1
ATOM 990 N N . PRO A 1 127 ? 31.016 -3.760 -12.833 1.00 62.25 127 PRO A N 1
ATOM 991 C CA . PRO A 1 127 ? 30.152 -3.054 -11.880 1.00 62.25 127 PRO A CA 1
ATOM 992 C C . PRO A 1 127 ? 29.637 -1.694 -12.381 1.00 62.25 127 PRO A C 1
ATOM 994 O O . PRO A 1 127 ? 28.808 -1.071 -11.724 1.00 62.25 127 PRO A O 1
ATOM 997 N N . LYS A 1 128 ? 30.128 -1.224 -13.537 1.00 64.06 128 LYS A N 1
ATOM 998 C CA . LYS A 1 128 ? 29.670 -0.003 -14.216 1.00 64.06 128 LYS A CA 1
ATOM 999 C C . LYS A 1 128 ? 28.468 -0.230 -15.140 1.00 64.06 128 LYS A C 1
ATOM 1001 O O . LYS A 1 128 ? 27.840 0.743 -15.541 1.00 64.06 128 LYS A O 1
ATOM 1006 N N . PHE A 1 129 ? 28.154 -1.479 -15.479 1.00 68.06 129 PHE A N 1
ATOM 1007 C CA . PHE A 1 129 ? 27.053 -1.823 -16.374 1.00 68.06 129 PHE A CA 1
ATOM 1008 C C . PHE A 1 129 ? 25.989 -2.618 -15.617 1.00 68.06 129 PHE A C 1
ATOM 1010 O O . PHE A 1 129 ? 26.291 -3.463 -14.774 1.00 68.06 129 PHE A O 1
ATOM 1017 N N . GLY A 1 130 ? 24.727 -2.352 -15.929 1.00 72.62 130 GLY A N 1
ATOM 1018 C CA . GLY A 1 130 ? 23.587 -3.105 -15.423 1.00 72.62 130 GLY A CA 1
ATOM 1019 C C . GLY A 1 130 ? 22.601 -3.375 -16.547 1.00 72.62 130 GLY A C 1
ATOM 1020 O O . GLY A 1 130 ? 22.551 -2.628 -17.522 1.00 72.62 130 GLY A O 1
ATOM 1021 N N . SER A 1 131 ? 21.835 -4.449 -16.419 1.00 71.69 131 SER A N 1
ATOM 1022 C CA . SER A 1 131 ? 20.746 -4.786 -17.329 1.00 71.69 131 SER A CA 1
ATOM 1023 C C . SER A 1 131 ? 19.412 -4.702 -16.594 1.00 71.69 131 SER A C 1
ATOM 1025 O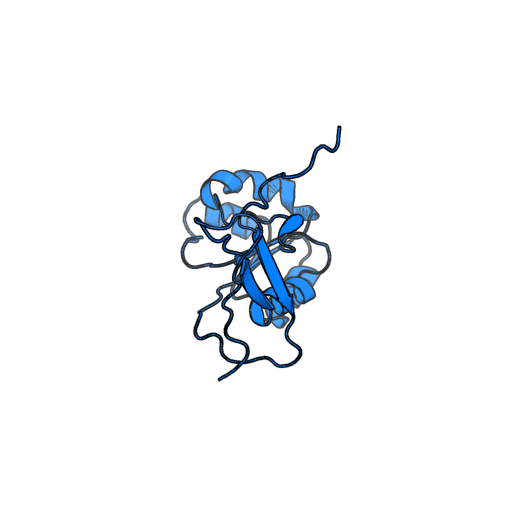 O . SER A 1 131 ? 19.293 -5.006 -15.405 1.00 71.69 131 SER A O 1
ATOM 1027 N N . ILE A 1 132 ? 18.402 -4.223 -17.313 1.00 76.25 132 ILE A N 1
ATOM 1028 C CA . ILE A 1 132 ? 17.013 -4.179 -16.870 1.00 76.25 132 ILE A CA 1
ATOM 1029 C C . ILE A 1 132 ? 16.222 -4.925 -17.938 1.00 76.25 132 ILE A C 1
ATOM 1031 O O . ILE A 1 132 ? 16.087 -4.436 -19.058 1.00 76.25 132 ILE A O 1
ATOM 1035 N N . THR A 1 133 ? 15.716 -6.106 -17.597 1.00 71.38 133 THR A N 1
ATOM 1036 C CA . THR A 1 133 ? 14.843 -6.879 -18.486 1.00 71.38 133 THR A CA 1
ATOM 1037 C C . THR A 1 133 ? 13.417 -6.722 -18.005 1.00 71.38 133 THR A C 1
ATOM 1039 O O . THR A 1 133 ? 13.093 -7.090 -16.876 1.00 71.38 133 THR A O 1
ATOM 1042 N N . VAL A 1 134 ? 12.574 -6.129 -18.845 1.00 72.62 134 VAL A N 1
ATOM 1043 C CA . VAL A 1 134 ? 11.189 -5.809 -18.508 1.00 72.62 134 VAL A CA 1
ATOM 1044 C C . VAL A 1 134 ? 10.323 -6.093 -19.729 1.00 72.62 134 VAL A C 1
ATOM 1046 O O . VAL A 1 134 ? 10.643 -5.585 -20.805 1.00 72.62 134 VAL A O 1
ATOM 1049 N N . PRO A 1 135 ? 9.237 -6.872 -19.601 1.00 67.81 135 PRO A N 1
ATOM 1050 C CA . PRO A 1 135 ? 8.258 -6.969 -20.673 1.00 67.81 135 PRO A CA 1
ATOM 1051 C C . PRO A 1 135 ? 7.599 -5.597 -20.841 1.00 67.81 135 PRO A C 1
ATOM 1053 O O . PRO A 1 135 ? 7.198 -4.984 -19.856 1.00 67.81 135 PRO A O 1
ATOM 1056 N N . ILE A 1 136 ? 7.512 -5.090 -22.069 1.00 70.38 136 ILE A N 1
ATOM 1057 C CA . ILE A 1 136 ? 6.886 -3.787 -22.376 1.00 70.38 136 ILE A CA 1
ATOM 1058 C C . ILE A 1 136 ? 5.620 -3.919 -23.234 1.00 70.38 136 ILE A C 1
ATOM 1060 O O . ILE A 1 136 ? 5.013 -2.916 -23.599 1.00 70.38 136 ILE A O 1
ATOM 1064 N N . GLY A 1 137 ? 5.220 -5.150 -23.541 1.00 67.38 137 GLY A N 1
ATOM 1065 C CA . GLY A 1 137 ? 4.056 -5.480 -24.351 1.00 67.38 137 GLY A CA 1
ATOM 1066 C C . GLY A 1 137 ? 3.996 -6.979 -24.635 1.00 67.38 137 GLY A C 1
ATOM 1067 O O . GLY A 1 137 ? 4.925 -7.714 -24.288 1.00 67.38 137 GLY A O 1
ATOM 1068 N N . LYS A 1 138 ? 2.893 -7.402 -25.251 1.00 58.31 138 LYS A N 1
ATOM 1069 C CA . LYS A 1 138 ? 2.709 -8.724 -25.854 1.00 58.31 138 LYS A CA 1
ATOM 1070 C C . LYS A 1 138 ? 2.757 -8.580 -27.369 1.00 58.31 138 LYS A C 1
ATOM 1072 O O . LYS A 1 138 ? 2.251 -7.538 -27.846 1.00 58.31 138 LYS A O 1
#

InterPro domains:
  IPR016095 Large ribosomal subunit protein uL1, 3-layer alpha/beta-sandwich domain [G3DSA:3.40.50.790] (23-115)
  IPR023674 Ribosomal protein uL1-like [SSF56808] (10-138)
  IPR028364 Ribosomal protein uL1/ribosomal biogenesis protein [PF00687] (11-138)

Radius of gyration: 17.5 Å; chains: 1; bounding box: 56×27×41 Å

pLDDT: mean 77.19, std 12.08, range [34.53, 91.75]

Foldseek 3Di:
DDPDDPLDPKDKAKDFAPDFADPVDDAAEEEEDPDVVLQVLLVVLPHPYYDYLVVLVCVVVVVDQCPPHPAYAYEPHRVVSVVSCCVRCPVRDQDVVHVRYYHRSSVSSNRSNRIWIWIWAADPVHSVDTDTDTDNHD

Sequence (138 aa):
GAKENKTVEAFHRQVEMPRPFDHGERRAIIAFSKTPEFLDLARKAGAELTGGTELIQQIQTGQVSTEDYHSCVAHPDILTELSTIRGLLKKKHPNPKHGTLGLDLAKMVKRILHGIKYTAVVHLKQPKFGSITVPIGK

Secondary structure (DSSP, 8-state):
-----------EEEEE-SS----S----EEEE-SSHHHHHHHHHTT-SEEESHHHHHHHHTTSS-SSS-SEEEE-GGGHHHHTTTHHHHGGGS--GGGT-BSS-HHHHHHHHHHEEEEEEEEETTEEEEEEE------

Organism: NCBI:txid1563983